Protein AF-0000000085182209 (afdb_homodimer)

Radius of gyration: 16.06 Å; Cα contacts (8 Å, |Δi|>4): 220; chains: 2; bounding box: 24×48×31 Å

Solvent-accessible surface area (backbone atoms only — not comparable to full-atom values): 6993 Å² total; per-residue (Å²): 133,46,63,60,22,55,50,28,45,50,52,40,49,50,48,47,49,56,54,49,51,55,50,50,54,48,50,43,60,73,46,40,76,78,28,33,63,32,79,32,49,32,39,36,41,38,39,36,61,94,48,101,48,77,48,76,47,74,42,61,28,38,31,36,70,117,131,47,62,61,22,54,50,27,46,50,52,41,49,50,48,48,48,56,54,49,50,52,51,49,55,49,50,44,61,72,45,39,78,78,28,32,62,32,79,34,49,32,39,36,42,38,37,36,62,95,46,100,49,77,49,77,48,75,44,62,29,38,30,37,70,117

Structure (mmCIF, N/CA/C/O backbone):
data_AF-0000000085182209-model_v1
#
loop_
_entity.id
_entity.type
_entity.pdbx_description
1 polymer 'DUF6494 family protein'
#
loop_
_atom_site.group_PDB
_atom_site.id
_atom_site.type_symbol
_atom_site.label_atom_id
_atom_site.label_alt_id
_atom_site.label_comp_id
_atom_site.label_asym_id
_atom_site.label_entity_id
_atom_site.label_seq_id
_atom_site.pdbx_PDB_ins_code
_atom_site.Cartn_x
_atom_site.Cartn_y
_atom_site.Cartn_z
_atom_site.occupancy
_atom_site.B_iso_or_equiv
_atom_site.auth_seq_id
_atom_site.auth_comp_id
_atom_site.auth_asym_id
_atom_site.auth_atom_id
_atom_site.pdbx_PDB_model_num
ATOM 1 N N . MET A 1 1 ? -9.195 -21.594 -8.125 1 53.41 1 MET A N 1
ATOM 2 C CA . MET A 1 1 ? -9 -20.5 -7.184 1 53.41 1 MET A CA 1
ATOM 3 C C . MET A 1 1 ? -7.941 -20.859 -6.145 1 53.41 1 MET A C 1
ATOM 5 O O . MET A 1 1 ? -7.996 -21.938 -5.543 1 53.41 1 MET A O 1
ATOM 9 N N . ASP A 1 2 ? -6.57 -20.547 -6.383 1 80.69 2 ASP A N 1
ATOM 10 C CA . ASP A 1 2 ? -5.48 -21.062 -5.551 1 80.69 2 ASP A CA 1
ATOM 11 C C . ASP A 1 2 ? -5.512 -20.422 -4.16 1 80.69 2 ASP A C 1
ATOM 13 O O . ASP A 1 2 ? -5.25 -19.234 -4.012 1 80.69 2 ASP A O 1
ATOM 17 N N . ASP A 1 3 ? -6.117 -21.141 -3.18 1 87.81 3 ASP A N 1
ATOM 18 C CA . ASP A 1 3 ? -6.434 -20.734 -1.812 1 87.81 3 ASP A CA 1
ATOM 19 C C . ASP A 1 3 ? -5.227 -20.094 -1.137 1 87.81 3 ASP A C 1
ATOM 21 O O . ASP A 1 3 ? -5.359 -19.062 -0.46 1 87.81 3 ASP A O 1
ATOM 25 N N . ASP A 1 4 ? -4.113 -20.672 -1.387 1 90.75 4 ASP A N 1
ATOM 26 C CA . ASP A 1 4 ? -2.926 -20.156 -0.708 1 90.75 4 ASP A CA 1
ATOM 27 C C . ASP A 1 4 ? -2.518 -18.797 -1.271 1 90.75 4 ASP A C 1
ATOM 29 O O . ASP A 1 4 ? -2.1 -17.906 -0.524 1 90.75 4 ASP A O 1
ATOM 33 N N . PHE A 1 5 ? -2.65 -18.625 -2.576 1 95.12 5 PHE A N 1
ATOM 34 C CA . PHE A 1 5 ? -2.348 -17.375 -3.238 1 95.12 5 PHE A CA 1
ATOM 35 C C . PHE A 1 5 ? -3.27 -16.266 -2.74 1 95.12 5 PHE A C 1
ATOM 37 O O . PHE A 1 5 ? -2.803 -15.219 -2.271 1 95.12 5 PHE A O 1
ATOM 44 N N . ASN A 1 6 ? -4.535 -16.547 -2.738 1 95 6 ASN A N 1
ATOM 45 C CA . ASN A 1 6 ? -5.52 -15.562 -2.301 1 95 6 ASN A CA 1
ATOM 46 C C . ASN A 1 6 ? -5.312 -15.172 -0.839 1 95 6 ASN A C 1
ATOM 48 O O . ASN A 1 6 ? -5.352 -13.992 -0.496 1 95 6 ASN A O 1
ATOM 52 N N . MET A 1 7 ? -5.027 -16.156 -0.003 1 95.69 7 MET A N 1
ATOM 53 C CA . MET A 1 7 ? -4.859 -15.906 1.426 1 95.69 7 MET A CA 1
ATOM 54 C C . MET A 1 7 ? -3.611 -15.062 1.688 1 95.69 7 MET A C 1
ATOM 56 O O . MET A 1 7 ? -3.658 -14.102 2.455 1 95.69 7 MET A O 1
ATOM 60 N N . SER A 1 8 ? -2.557 -15.438 1.139 1 96.19 8 SER A N 1
ATOM 61 C CA . SER A 1 8 ? -1.304 -14.719 1.368 1 96.19 8 SER A CA 1
ATOM 62 C C . SER A 1 8 ? -1.373 -13.297 0.824 1 96.19 8 SER A C 1
ATOM 64 O O . SER A 1 8 ? -0.86 -12.367 1.446 1 96.19 8 SER A O 1
ATOM 66 N N . MET A 1 9 ? -1.965 -13.125 -0.329 1 96.62 9 MET A N 1
ATOM 67 C CA . MET A 1 9 ? -2.123 -11.789 -0.91 1 96.62 9 MET A CA 1
ATOM 68 C C . MET A 1 9 ? -2.971 -10.898 -0.01 1 96.62 9 MET A C 1
ATOM 70 O O . MET A 1 9 ? -2.6 -9.758 0.271 1 96.62 9 MET A O 1
ATOM 74 N N . ARG A 1 10 ? -4.125 -11.5 0.491 1 97.44 10 ARG A N 1
ATOM 75 C CA . ARG A 1 10 ? -4.992 -10.75 1.397 1 97.44 10 ARG A CA 1
ATOM 76 C C . ARG A 1 10 ? -4.25 -10.367 2.674 1 97.44 10 ARG A C 1
ATOM 78 O O . ARG A 1 10 ? -4.383 -9.242 3.162 1 97.44 10 ARG A O 1
ATOM 85 N N . LYS A 1 11 ? -3.561 -11.258 3.201 1 97.75 11 LYS A N 1
ATOM 86 C CA . LYS A 1 11 ? -2.801 -10.984 4.418 1 97.75 11 LYS A CA 1
ATOM 87 C C . LYS A 1 11 ? -1.791 -9.859 4.199 1 97.75 11 LYS A C 1
ATOM 89 O O . LYS A 1 11 ? -1.662 -8.969 5.035 1 97.75 11 LYS A O 1
ATOM 94 N N . PHE A 1 12 ? -1.052 -9.938 3.109 1 98.5 12 PHE A N 1
ATOM 95 C CA . PHE A 1 12 ? -0.057 -8.922 2.779 1 98.5 12 PHE A CA 1
ATOM 96 C C . PHE A 1 12 ? -0.711 -7.555 2.617 1 98.5 12 PHE A C 1
ATOM 98 O O . PHE A 1 12 ? -0.273 -6.574 3.223 1 98.5 12 PHE A O 1
ATOM 105 N N . LEU A 1 13 ? -1.791 -7.5 1.873 1 98.44 13 LEU A N 1
ATOM 106 C CA . LEU A 1 13 ? -2.447 -6.227 1.615 1 98.44 13 LEU A CA 1
ATOM 107 C C . LEU A 1 13 ? -3.105 -5.688 2.881 1 98.44 13 LEU A C 1
ATOM 109 O O . LEU A 1 13 ? -3.164 -4.473 3.088 1 98.44 13 LEU A O 1
ATOM 113 N N . LYS A 1 14 ? -3.619 -6.516 3.736 1 98.44 14 LYS A N 1
ATOM 114 C CA . LYS A 1 14 ? -4.109 -6.09 5.043 1 98.44 14 LYS A CA 1
ATOM 115 C C . LYS A 1 14 ? -3.002 -5.426 5.855 1 98.44 14 LYS A C 1
ATOM 117 O O . LYS A 1 14 ? -3.227 -4.391 6.492 1 98.44 14 LYS A O 1
ATOM 122 N N . GLN A 1 15 ? -1.865 -6.082 5.863 1 98.62 15 GLN A N 1
ATOM 123 C CA . GLN A 1 15 ? -0.708 -5.52 6.551 1 98.62 15 GLN A CA 1
ATOM 124 C C . GLN A 1 15 ? -0.342 -4.152 5.98 1 98.62 15 GLN A C 1
ATOM 126 O O . GLN A 1 15 ? -0.078 -3.209 6.73 1 98.62 15 GLN A O 1
ATOM 131 N N . VAL A 1 16 ? -0.325 -4.043 4.711 1 98.5 16 VAL A N 1
ATOM 132 C CA . VAL A 1 16 ? -0.022 -2.775 4.055 1 98.5 16 VAL A CA 1
ATOM 133 C C . VAL A 1 16 ? -1.002 -1.703 4.527 1 98.5 16 VAL A C 1
ATOM 135 O O . VAL A 1 16 ? -0.595 -0.597 4.891 1 98.5 16 VAL A O 1
ATOM 138 N N . GLY A 1 17 ? -2.252 -2.027 4.496 1 98.25 17 GLY A N 1
ATOM 139 C CA . GLY A 1 17 ? -3.27 -1.07 4.898 1 98.25 17 GLY A CA 1
ATOM 140 C C . GLY A 1 17 ? -3.105 -0.588 6.328 1 98.25 17 GLY A C 1
ATOM 141 O O . GLY A 1 17 ? -3.074 0.617 6.582 1 98.25 17 GLY A O 1
ATOM 142 N N . VAL A 1 18 ? -2.949 -1.498 7.234 1 98.06 18 VAL A N 1
ATOM 143 C CA . VAL A 1 18 ? -2.941 -1.192 8.656 1 98.06 18 VAL A CA 1
ATOM 144 C C . VAL A 1 18 ? -1.679 -0.411 9.016 1 98.06 18 VAL A C 1
ATOM 146 O O . VAL A 1 18 ? -1.75 0.634 9.664 1 98.06 18 VAL A O 1
ATOM 149 N N . THR A 1 19 ? -0.5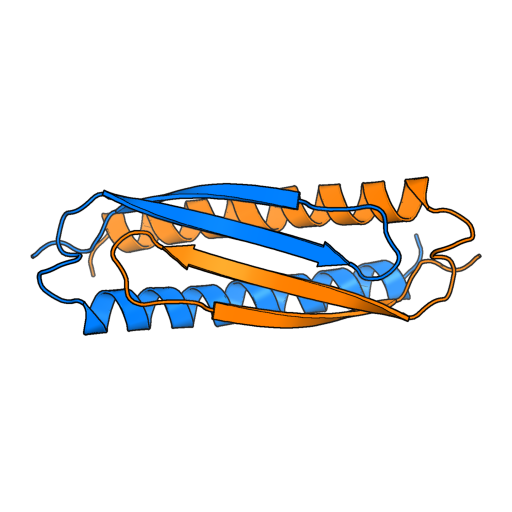24 -0.865 8.594 1 98.25 19 THR A N 1
ATOM 150 C CA . THR A 1 19 ? 0.732 -0.226 8.977 1 98.25 19 THR A CA 1
ATOM 151 C C . THR A 1 19 ? 0.876 1.13 8.289 1 98.25 19 THR A C 1
ATOM 153 O O . THR A 1 19 ? 1.427 2.068 8.867 1 98.25 19 THR A O 1
ATOM 156 N N . SER A 1 20 ? 0.338 1.207 7.066 1 98.19 20 SER A N 1
ATOM 157 C CA . SER A 1 20 ? 0.396 2.473 6.344 1 98.19 20 SER A CA 1
ATOM 158 C C . SER A 1 20 ? -0.478 3.531 7.008 1 98.19 20 SER A C 1
ATOM 160 O O . SER A 1 20 ? -0.094 4.699 7.09 1 98.19 20 SER A O 1
ATOM 162 N N . GLN A 1 21 ? -1.618 3.135 7.426 1 97.94 21 GLN A N 1
ATOM 163 C CA . GLN A 1 21 ? -2.486 4.062 8.141 1 97.94 21 GLN A CA 1
ATOM 164 C C . GLN A 1 21 ? -1.793 4.617 9.383 1 97.94 21 GLN A C 1
ATOM 166 O O . GLN A 1 21 ? -1.759 5.832 9.594 1 97.94 21 GLN A O 1
ATOM 171 N N . GLN A 1 22 ? -1.164 3.791 10.227 1 97.81 22 GLN A N 1
ATOM 172 C CA . GLN A 1 22 ? -0.477 4.191 11.453 1 97.81 22 GLN A CA 1
ATOM 173 C C . GLN A 1 22 ? 0.699 5.113 11.148 1 97.81 22 GLN A C 1
ATOM 175 O O . GLN A 1 22 ? 0.918 6.105 11.844 1 97.81 22 GLN A O 1
ATOM 180 N N . ALA A 1 23 ? 1.366 4.684 10.07 1 97.25 23 ALA A N 1
ATOM 181 C CA . ALA A 1 23 ? 2.541 5.465 9.688 1 97.25 23 ALA A CA 1
ATOM 182 C C . ALA A 1 23 ? 2.143 6.867 9.234 1 97.25 23 ALA A C 1
ATOM 184 O O . ALA A 1 23 ? 2.799 7.852 9.578 1 97.25 23 ALA A O 1
ATOM 185 N N . ILE A 1 24 ? 1.043 6.945 8.5 1 96.69 24 ILE A N 1
ATOM 186 C CA . ILE A 1 24 ? 0.578 8.234 8.008 1 96.69 24 ILE A CA 1
ATOM 187 C C . ILE A 1 24 ? 0.094 9.094 9.18 1 96.69 24 ILE A C 1
ATOM 189 O O . ILE A 1 24 ? 0.449 10.266 9.281 1 96.69 24 ILE A O 1
ATOM 193 N N . GLU A 1 25 ? -0.683 8.547 10.055 1 95.94 25 GLU A N 1
ATOM 194 C CA . GLU A 1 25 ? -1.178 9.281 11.219 1 95.94 25 GLU A CA 1
ATOM 195 C C . GLU A 1 25 ? -0.026 9.805 12.07 1 95.94 25 GLU A C 1
ATOM 197 O O . GLU A 1 25 ? -0.047 10.961 12.508 1 95.94 25 GLU A O 1
ATOM 202 N N . LYS A 1 26 ? 0.945 9.008 12.266 1 96.19 26 LYS A N 1
ATOM 203 C CA . LYS A 1 26 ? 2.102 9.414 13.062 1 96.19 26 LYS A CA 1
ATOM 204 C C . LYS A 1 26 ? 2.873 10.539 12.375 1 96.19 26 LYS A C 1
ATOM 206 O O . LYS A 1 26 ? 3.25 11.523 13.016 1 96.19 26 LYS A O 1
ATOM 211 N N . ALA A 1 27 ? 3.082 10.383 11.102 1 95.56 27 ALA A N 1
ATOM 212 C CA . ALA A 1 27 ? 3.838 11.375 10.352 1 95.56 27 ALA A CA 1
ATOM 213 C C . ALA A 1 27 ? 3.139 12.734 10.375 1 95.56 27 ALA A C 1
ATOM 215 O O . ALA A 1 27 ? 3.787 13.773 10.547 1 95.56 27 ALA A O 1
ATOM 216 N N . VAL A 1 28 ? 1.83 12.641 10.227 1 94.56 28 VAL A N 1
ATOM 217 C CA . VAL A 1 28 ? 1.047 13.875 10.219 1 94.56 28 VAL A CA 1
ATOM 218 C C . VAL A 1 28 ? 1.054 14.508 11.609 1 94.56 28 VAL A C 1
ATOM 220 O O . VAL A 1 28 ? 1.188 15.727 11.742 1 94.56 28 VAL A O 1
ATOM 223 N N . ARG A 1 29 ? 0.911 13.711 12.57 1 93.12 29 ARG A N 1
ATOM 224 C CA . ARG A 1 29 ? 0.961 14.195 13.945 1 93.12 29 ARG A CA 1
ATOM 225 C C . ARG A 1 29 ? 2.311 14.836 14.25 1 93.12 29 ARG A C 1
ATOM 227 O O . ARG A 1 29 ? 2.371 15.922 14.828 1 93.12 29 ARG A O 1
ATOM 234 N N . GLU A 1 30 ? 3.371 14.234 13.828 1 94.31 30 GLU A N 1
ATOM 235 C CA . GLU A 1 30 ? 4.723 14.711 14.109 1 94.31 30 GLU A CA 1
ATOM 236 C C . GLU A 1 30 ? 5.035 15.984 13.328 1 94.31 30 GLU A C 1
ATOM 238 O O . GLU A 1 30 ? 5.785 16.844 13.805 1 94.31 30 GLU A O 1
ATOM 243 N N . ALA A 1 31 ? 4.441 16.016 12.172 1 93.12 31 ALA A N 1
ATOM 244 C CA . ALA A 1 31 ? 4.668 17.188 11.32 1 93.12 31 ALA A CA 1
ATOM 245 C C . ALA A 1 31 ? 3.941 18.406 11.875 1 93.12 31 ALA A C 1
ATOM 247 O O . ALA A 1 31 ? 4.355 19.547 11.633 1 93.12 31 ALA A O 1
ATOM 248 N N . GLY A 1 32 ? 2.744 18.141 12.586 1 89.81 32 GLY A N 1
ATOM 249 C CA . GLY A 1 32 ? 1.991 19.25 13.164 1 89.81 32 GLY A CA 1
ATOM 250 C C . GLY A 1 32 ? 1.577 20.28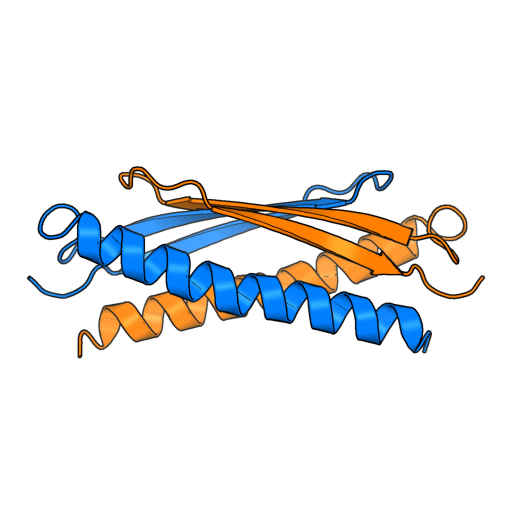1 12.141 1 89.81 32 GLY A C 1
ATOM 251 O O . GLY A 1 32 ? 0.94 19.953 11.141 1 89.81 32 GLY A O 1
ATOM 252 N N . GLY A 1 33 ? 2.139 21.531 12.391 1 85.06 33 GLY A N 1
ATOM 253 C CA . GLY A 1 33 ? 1.77 22.688 11.586 1 85.06 33 GLY A CA 1
ATOM 254 C C . GLY A 1 33 ? 2.176 22.547 10.133 1 85.06 33 GLY A C 1
ATOM 255 O O . GLY A 1 33 ? 1.552 23.141 9.25 1 85.06 33 GLY A O 1
ATOM 256 N N . LYS A 1 34 ? 3.16 21.734 9.805 1 87.75 34 LYS A N 1
ATOM 257 C CA . LYS A 1 34 ? 3.631 21.547 8.438 1 87.75 34 LYS A CA 1
ATOM 258 C C . LYS A 1 34 ? 2.605 20.781 7.598 1 87.75 34 LYS A C 1
ATOM 260 O O . LYS A 1 34 ? 2.543 20.953 6.379 1 87.75 34 LYS A O 1
ATOM 265 N N . ALA A 1 35 ? 1.767 20.062 8.234 1 91.69 35 ALA A N 1
ATOM 266 C CA . ALA A 1 35 ? 0.786 19.234 7.527 1 91.69 35 ALA A CA 1
ATOM 267 C C . ALA A 1 35 ? -0.616 19.828 7.656 1 91.69 35 ALA A C 1
ATOM 269 O O . ALA A 1 35 ? -1.514 19.484 6.883 1 91.69 35 ALA A O 1
ATOM 270 N N . ALA A 1 36 ? -0.734 20.656 8.555 1 89.5 36 ALA A N 1
ATOM 271 C CA . ALA A 1 36 ? -2.066 21.156 8.891 1 89.5 36 ALA A CA 1
ATOM 272 C C . ALA A 1 36 ? -2.682 21.906 7.715 1 89.5 36 ALA A C 1
ATOM 274 O O . ALA A 1 36 ? -2.096 22.859 7.203 1 89.5 36 ALA A O 1
ATOM 275 N N . GLY A 1 37 ? -3.822 21.344 7.305 1 89.12 37 GLY A N 1
ATOM 276 C CA . GLY A 1 37 ? -4.602 22.031 6.281 1 89.12 37 GLY A CA 1
ATOM 277 C C . GLY A 1 37 ? -3.986 21.938 4.898 1 89.12 37 GLY A C 1
ATOM 278 O O . GLY A 1 37 ? -4.488 22.547 3.949 1 89.12 37 GLY A O 1
ATOM 279 N N . LYS A 1 38 ? -3.018 21.219 4.715 1 92.81 38 LYS A N 1
ATOM 280 C CA . LYS A 1 38 ? -2.334 21.125 3.428 1 92.81 38 LYS A CA 1
ATOM 281 C C . LYS A 1 38 ? -2.74 19.875 2.674 1 92.81 38 LYS A C 1
ATOM 283 O O . LYS A 1 38 ? -3.215 18.906 3.277 1 92.81 38 LYS A O 1
ATOM 288 N N . THR A 1 39 ? -2.658 19.969 1.395 1 94.81 39 THR A N 1
ATOM 289 C CA . THR A 1 39 ? -2.793 18.797 0.552 1 94.81 39 THR A CA 1
ATOM 290 C C . THR A 1 39 ? -1.451 18.078 0.395 1 94.81 39 THR A C 1
ATOM 292 O O . THR A 1 39 ? -0.497 18.656 -0.134 1 94.81 39 THR A O 1
ATOM 295 N N . LEU A 1 40 ? -1.405 16.906 0.856 1 96.06 40 LEU A N 1
ATOM 296 C CA . LEU A 1 40 ? -0.179 16.125 0.857 1 96.06 40 LEU A CA 1
ATOM 297 C C . LEU A 1 40 ? -0.175 15.117 -0.295 1 96.06 40 LEU A C 1
ATOM 299 O O . LEU A 1 40 ? -1.139 14.375 -0.477 1 96.06 40 LEU A O 1
ATOM 303 N N . SER A 1 41 ? 0.888 15.133 -1.088 1 97.31 41 SER A N 1
ATOM 304 C CA . SER A 1 41 ? 1.052 14.156 -2.16 1 97.31 41 SER A CA 1
ATOM 305 C C . SER A 1 41 ? 1.661 12.859 -1.64 1 97.31 41 SER A C 1
ATOM 307 O O . SER A 1 41 ? 2.793 12.852 -1.152 1 97.31 41 SER A O 1
ATOM 309 N N . ALA A 1 42 ? 0.927 11.828 -1.752 1 98.12 42 ALA A N 1
ATOM 310 C CA . ALA A 1 42 ? 1.375 10.516 -1.295 1 98.12 42 ALA A CA 1
ATOM 311 C C . ALA A 1 42 ? 1.687 9.594 -2.475 1 98.12 42 ALA A C 1
ATOM 313 O O . ALA A 1 42 ? 1.036 9.68 -3.52 1 98.12 42 ALA A O 1
ATOM 314 N N . LYS A 1 43 ? 2.689 8.805 -2.311 1 98.44 43 LYS A N 1
ATOM 315 C CA . LYS A 1 43 ? 3.102 7.848 -3.332 1 98.44 43 LYS A CA 1
ATOM 316 C C . LYS A 1 43 ? 3.414 6.484 -2.717 1 98.44 43 LYS A C 1
ATOM 318 O O . LYS A 1 43 ? 4.062 6.402 -1.673 1 98.44 43 LYS A O 1
ATOM 323 N N . VAL A 1 44 ? 2.932 5.41 -3.357 1 98.62 44 VAL A N 1
ATOM 324 C CA . VAL A 1 44 ? 3.211 4.023 -2.998 1 98.62 44 VAL A CA 1
ATOM 325 C C . VAL A 1 44 ? 3.842 3.301 -4.184 1 98.62 44 VAL A C 1
ATOM 327 O O . VAL A 1 44 ? 3.373 3.426 -5.316 1 98.62 44 VAL A O 1
ATOM 330 N N . VAL A 1 45 ? 4.879 2.592 -3.922 1 98.75 45 VAL A N 1
ATOM 331 C CA . VAL A 1 45 ? 5.516 1.743 -4.922 1 98.75 45 VAL A CA 1
ATOM 332 C C . VAL A 1 45 ? 5.516 0.292 -4.445 1 98.75 45 VAL A C 1
ATOM 334 O O . VAL A 1 45 ? 6.102 -0.03 -3.41 1 98.75 45 VAL A O 1
ATOM 337 N N . LEU A 1 46 ? 4.836 -0.596 -5.16 1 98.75 46 LEU A N 1
ATOM 338 C CA . LEU A 1 46 ? 4.785 -2.027 -4.883 1 98.75 46 LEU A CA 1
ATOM 339 C C . LEU A 1 46 ? 5.633 -2.805 -5.883 1 98.75 46 LEU A C 1
ATOM 341 O O . LEU A 1 46 ? 5.488 -2.629 -7.094 1 98.75 46 LEU A O 1
ATOM 345 N N . THR A 1 47 ? 6.527 -3.582 -5.391 1 98.38 47 THR A N 1
ATOM 346 C CA . THR A 1 47 ? 7.328 -4.484 -6.207 1 98.38 47 THR A CA 1
ATOM 347 C C . THR A 1 47 ? 7.262 -5.91 -5.664 1 98.38 47 THR A C 1
ATOM 349 O O . THR A 1 47 ? 6.98 -6.117 -4.48 1 98.38 47 THR A O 1
ATOM 352 N N . ILE A 1 48 ? 7.395 -6.852 -6.523 1 97 48 ILE A N 1
ATOM 353 C CA . ILE A 1 48 ? 7.543 -8.258 -6.164 1 97 48 ILE A CA 1
ATOM 354 C C . ILE A 1 48 ? 8.797 -8.828 -6.828 1 97 48 ILE A C 1
ATOM 356 O O . ILE A 1 48 ? 8.953 -8.75 -8.047 1 97 48 ILE A O 1
ATOM 360 N N . ASP A 1 49 ? 9.641 -9.32 -5.984 1 93.62 49 ASP A N 1
ATOM 361 C CA . ASP A 1 49 ? 10.891 -9.891 -6.48 1 93.62 49 ASP A CA 1
ATOM 362 C C . ASP A 1 49 ? 10.625 -10.984 -7.512 1 93.62 49 ASP A C 1
ATOM 364 O O . ASP A 1 49 ? 9.773 -11.852 -7.301 1 93.62 49 ASP A O 1
ATOM 368 N N . GLY A 1 50 ? 11.305 -10.914 -8.594 1 88.81 50 GLY A N 1
ATOM 369 C CA . GLY A 1 50 ? 11.219 -11.969 -9.586 1 88.81 50 GLY A CA 1
ATOM 370 C C . GLY A 1 50 ? 10.117 -11.742 -10.609 1 88.81 50 GLY A C 1
ATOM 371 O O . GLY A 1 50 ? 10.047 -12.445 -11.617 1 88.81 50 GLY A O 1
ATOM 372 N N . LEU A 1 51 ? 9.305 -10.812 -10.195 1 91.81 51 LEU A N 1
ATOM 373 C CA . LEU A 1 51 ? 8.266 -10.461 -11.156 1 91.81 51 LEU A CA 1
ATOM 374 C C . LEU A 1 51 ? 8.57 -9.133 -11.828 1 91.81 51 LEU A C 1
ATOM 376 O O . LEU A 1 51 ? 9.172 -8.242 -11.219 1 91.81 51 LEU A O 1
ATOM 380 N N . ASP A 1 52 ? 8.469 -9.078 -13.133 1 86.69 52 ASP A N 1
ATOM 381 C CA . ASP A 1 52 ? 8.617 -7.812 -13.852 1 86.69 52 ASP A CA 1
ATOM 382 C C . ASP A 1 52 ? 7.441 -6.883 -13.57 1 86.69 52 ASP A C 1
ATOM 384 O O . ASP A 1 52 ? 6.648 -6.59 -14.469 1 86.69 52 ASP A O 1
ATOM 388 N N . MET A 1 53 ? 7.398 -6.477 -12.211 1 92.94 53 MET A N 1
ATOM 389 C CA . MET A 1 53 ? 6.246 -5.656 -11.844 1 92.94 53 MET A CA 1
ATOM 390 C C . MET A 1 53 ? 6.668 -4.492 -10.953 1 92.94 53 MET A C 1
ATOM 392 O O . MET A 1 53 ? 7.43 -4.68 -10 1 92.94 53 MET A O 1
ATOM 396 N N . GLU A 1 54 ? 6.348 -3.379 -11.328 1 97.31 54 GLU A N 1
ATOM 397 C CA . GLU A 1 54 ? 6.336 -2.174 -10.508 1 97.31 54 GLU A CA 1
ATOM 398 C C . GLU A 1 54 ? 4.992 -1.454 -10.602 1 97.31 54 GLU A C 1
ATOM 400 O O . GLU A 1 54 ? 4.598 -1.006 -11.68 1 97.31 54 GLU A O 1
ATOM 405 N N . HIS A 1 55 ? 4.316 -1.431 -9.477 1 98.44 55 HIS A N 1
ATOM 406 C CA . HIS A 1 55 ? 3.012 -0.78 -9.43 1 98.44 55 HIS A CA 1
ATOM 407 C C . HIS A 1 55 ? 3.059 0.486 -8.578 1 98.44 55 HIS A C 1
ATOM 409 O O . HIS A 1 55 ? 3.473 0.446 -7.418 1 98.44 55 HIS A O 1
ATOM 415 N N . VAL A 1 56 ? 2.703 1.607 -9.203 1 98.69 56 VAL A N 1
ATOM 416 C CA . VAL A 1 56 ? 2.766 2.9 -8.531 1 98.69 56 VAL A CA 1
ATOM 417 C C . VAL A 1 56 ? 1.355 3.449 -8.336 1 98.69 56 VAL A C 1
ATOM 419 O O . VAL A 1 56 ? 0.556 3.475 -9.273 1 98.69 56 VAL A O 1
ATOM 422 N N . VAL A 1 57 ? 1.033 3.82 -7.105 1 98.38 57 VAL A N 1
ATOM 423 C CA . VAL A 1 57 ? -0.209 4.512 -6.777 1 98.38 57 VAL A CA 1
ATOM 424 C C . VAL A 1 57 ? 0.104 5.895 -6.207 1 98.38 57 VAL A C 1
ATOM 426 O O . VAL A 1 57 ? 0.871 6.02 -5.25 1 98.38 57 VAL A O 1
ATOM 429 N N . THR A 1 58 ? -0.445 6.898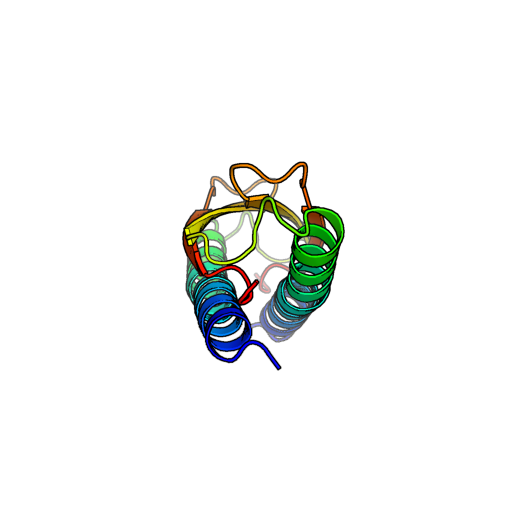 -6.84 1 98.19 58 THR A N 1
ATOM 430 C CA . THR A 1 58 ? -0.319 8.258 -6.316 1 98.19 58 THR A CA 1
ATOM 431 C C . THR A 1 58 ? -1.675 8.789 -5.863 1 98.19 58 THR A C 1
ATOM 433 O O . THR A 1 58 ? -2.713 8.391 -6.395 1 98.19 58 THR A O 1
ATOM 436 N N . GLY A 1 59 ? -1.63 9.539 -4.797 1 97.62 59 GLY A N 1
ATOM 437 C CA . GLY A 1 59 ? -2.852 10.141 -4.293 1 97.62 59 GLY A CA 1
ATOM 438 C C . GLY A 1 59 ? -2.596 11.367 -3.43 1 97.62 59 GLY A C 1
ATOM 439 O O . GLY A 1 59 ? -1.448 11.773 -3.246 1 97.62 59 GLY A O 1
ATOM 440 N N . LYS A 1 60 ? -3.738 11.953 -3.109 1 96.88 60 LYS A N 1
ATOM 441 C CA . LYS A 1 60 ? -3.697 13.148 -2.268 1 96.88 60 LYS A CA 1
ATOM 442 C C . LYS A 1 60 ? -4.383 12.898 -0.926 1 96.88 60 LYS A C 1
ATOM 444 O O . LYS A 1 60 ? -5.43 12.25 -0.868 1 96.88 60 LYS A O 1
ATOM 449 N N . ILE A 1 61 ? -3.693 13.367 0.12 1 96.5 61 ILE A N 1
ATOM 450 C CA . ILE A 1 61 ? -4.246 13.328 1.47 1 96.5 61 ILE A CA 1
ATOM 451 C C . ILE A 1 61 ? -4.336 14.742 2.029 1 96.5 61 ILE A C 1
ATOM 453 O O . ILE A 1 61 ? -3.383 15.516 1.936 1 96.5 61 ILE A O 1
ATOM 457 N N . THR A 1 62 ? -5.473 15.094 2.549 1 94.5 62 THR A N 1
ATOM 458 C CA . THR A 1 62 ? -5.637 16.391 3.184 1 94.5 62 THR A CA 1
ATOM 459 C C . THR A 1 62 ? -5.188 16.344 4.641 1 94.5 62 THR A C 1
ATOM 461 O O . THR A 1 62 ? -5.652 15.508 5.414 1 94.5 62 THR A O 1
ATOM 464 N N . GLY A 1 63 ? -4.25 17.234 4.969 1 93.69 63 GLY A N 1
ATOM 465 C CA . GLY A 1 63 ? -3.82 17.297 6.355 1 93.69 63 GLY A CA 1
ATOM 466 C C . GLY A 1 63 ? -4.918 17.766 7.297 1 93.69 63 GLY A C 1
ATOM 467 O O . GLY A 1 63 ? -5.914 18.344 6.859 1 93.69 63 GLY A O 1
ATOM 468 N N . PRO A 1 64 ? -4.766 17.422 8.586 1 90.69 64 PRO A N 1
ATOM 469 C CA . PRO A 1 64 ? -5.773 17.828 9.57 1 90.69 64 PRO A CA 1
ATOM 470 C C . PRO A 1 64 ? -5.898 19.344 9.695 1 90.69 64 PRO A C 1
ATOM 472 O O . PRO A 1 64 ? -4.973 20.062 9.336 1 90.69 64 PRO A O 1
ATOM 475 N N . ASP A 1 65 ? -7.094 19.75 10.109 1 81.62 65 ASP A N 1
ATOM 476 C CA . ASP A 1 65 ? -7.281 21.172 10.375 1 81.62 65 ASP A CA 1
ATOM 477 C C . ASP A 1 65 ? -6.324 21.656 1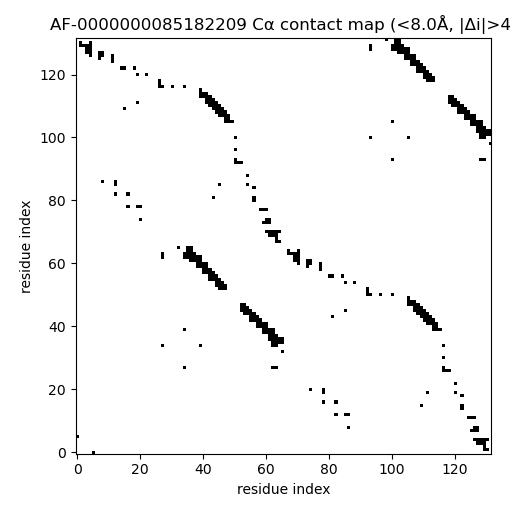1.461 1 81.62 65 ASP A C 1
ATOM 479 O O . ASP A 1 65 ? -5.945 20.891 12.352 1 81.62 65 ASP A O 1
ATOM 483 N N . ALA A 1 66 ? -5.77 22.844 11.242 1 70.75 66 ALA A N 1
ATOM 484 C CA . ALA A 1 66 ? -4.934 23.484 12.258 1 70.75 66 ALA A CA 1
ATOM 485 C C . ALA A 1 66 ? -5.711 23.688 13.555 1 70.75 66 ALA A C 1
ATOM 487 O O . ALA A 1 66 ? -6.934 23.828 13.539 1 70.75 66 ALA A O 1
ATOM 488 N N . MET B 1 1 ? -11.656 15.586 15.617 1 52.62 1 MET B N 1
ATOM 489 C CA . MET B 1 1 ? -11.594 14.477 14.664 1 52.62 1 MET B CA 1
ATOM 490 C C . MET B 1 1 ? -11.57 14.992 13.234 1 52.62 1 MET B C 1
ATOM 492 O O . MET B 1 1 ? -12.383 15.836 12.852 1 52.62 1 MET B O 1
ATOM 496 N N . ASP B 1 2 ? -10.328 15.297 12.578 1 79.94 2 ASP B N 1
ATOM 497 C CA . ASP B 1 2 ? -10.227 16.047 11.336 1 79.94 2 ASP B CA 1
ATOM 498 C C . ASP B 1 2 ? -10.789 15.242 10.164 1 79.94 2 ASP B C 1
ATOM 500 O O . ASP B 1 2 ? -10.117 14.344 9.648 1 79.94 2 ASP B O 1
ATOM 504 N N . ASP B 1 3 ? -12.141 15.383 9.93 1 87.5 3 ASP B N 1
ATOM 505 C CA . ASP B 1 3 ? -12.984 14.633 9.008 1 87.5 3 ASP B CA 1
ATOM 506 C C . ASP B 1 3 ? -12.336 14.539 7.625 1 87.5 3 ASP B C 1
ATOM 508 O O . ASP B 1 3 ? -12.352 13.477 7 1 87.5 3 ASP B O 1
ATOM 512 N N . ASP B 1 4 ? -11.781 15.617 7.234 1 90.38 4 ASP B N 1
ATOM 513 C CA . ASP B 1 4 ? -11.211 15.625 5.891 1 90.38 4 ASP B CA 1
ATOM 514 C C . ASP B 1 4 ? -9.953 14.766 5.82 1 90.38 4 ASP B C 1
ATOM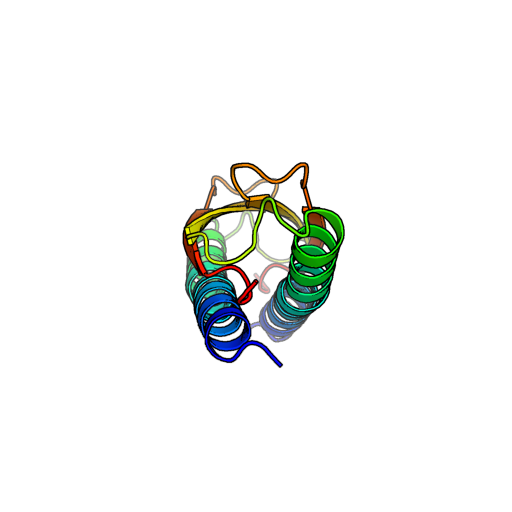 516 O O . ASP B 1 4 ? -9.719 14.07 4.828 1 90.38 4 ASP B O 1
ATOM 520 N N . PHE B 1 5 ? -9.156 14.797 6.871 1 94.94 5 PHE B N 1
ATOM 521 C CA . PHE B 1 5 ? -7.945 13.992 6.957 1 94.94 5 PHE B CA 1
ATOM 522 C C . PHE B 1 5 ? -8.281 12.508 6.934 1 94.94 5 PHE B C 1
ATOM 524 O O . PHE B 1 5 ? -7.777 11.758 6.094 1 94.94 5 PHE B O 1
ATOM 531 N N . ASN B 1 6 ? -9.203 12.141 7.77 1 94.94 6 ASN B N 1
ATOM 532 C CA . ASN B 1 6 ? -9.609 10.742 7.852 1 94.94 6 ASN B CA 1
ATOM 533 C C . ASN B 1 6 ? -10.188 10.242 6.531 1 94.94 6 ASN B C 1
ATOM 535 O O . ASN B 1 6 ? -9.852 9.148 6.078 1 94.94 6 ASN B O 1
ATOM 539 N N . MET B 1 7 ? -11 11.055 5.898 1 95.62 7 MET B N 1
ATOM 540 C CA . MET B 1 7 ? -11.656 10.664 4.652 1 95.62 7 MET B CA 1
ATOM 541 C C . MET B 1 7 ? -10.633 10.508 3.533 1 95.62 7 MET B C 1
ATOM 543 O O . MET B 1 7 ? -10.664 9.523 2.793 1 95.62 7 MET B O 1
ATOM 547 N N . SER B 1 8 ? -9.805 11.445 3.363 1 96.06 8 SER B N 1
ATOM 548 C CA . SER B 1 8 ? -8.82 11.398 2.291 1 96.06 8 SER B CA 1
ATOM 549 C C . SER B 1 8 ? -7.84 10.242 2.49 1 96.06 8 SER B C 1
ATOM 551 O O . SER B 1 8 ? -7.449 9.578 1.527 1 96.06 8 SER B O 1
ATOM 553 N N . MET B 1 9 ? -7.414 10.016 3.711 1 96.5 9 MET B N 1
ATOM 554 C CA . MET B 1 9 ? -6.512 8.906 4.012 1 96.5 9 MET B CA 1
ATOM 555 C C . MET B 1 9 ? -7.164 7.566 3.676 1 96.5 9 MET B C 1
ATOM 557 O O . MET B 1 9 ? -6.547 6.719 3.027 1 96.5 9 MET B O 1
ATOM 561 N N . ARG B 1 10 ? -8.484 7.438 4.102 1 97.44 10 ARG B N 1
ATOM 562 C CA . ARG B 1 10 ? -9.219 6.215 3.795 1 97.44 10 ARG B CA 1
ATOM 563 C C . ARG B 1 10 ? -9.344 6.016 2.289 1 97.44 10 ARG B C 1
ATOM 565 O O . ARG B 1 10 ? -9.18 4.898 1.79 1 97.44 10 ARG B O 1
ATOM 572 N N . LYS B 1 11 ? -9.664 7.008 1.628 1 97.75 11 LYS B N 1
ATOM 573 C CA . LYS B 1 11 ? -9.805 6.926 0.177 1 97.75 11 LYS B CA 1
ATOM 574 C C . LYS B 1 11 ? -8.492 6.5 -0.478 1 97.75 11 LYS B C 1
ATOM 576 O O . LYS B 1 11 ? -8.484 5.645 -1.367 1 97.75 11 LYS B O 1
ATOM 581 N N . PHE B 1 12 ? -7.41 7.125 -0.081 1 98.5 12 PHE B N 1
ATOM 582 C CA . PHE B 1 12 ? -6.094 6.805 -0.623 1 98.5 12 PHE B CA 1
ATOM 583 C C . PHE B 1 12 ? -5.734 5.352 -0.35 1 98.5 12 PHE B C 1
ATOM 585 O O . PHE B 1 12 ? -5.359 4.617 -1.268 1 98.5 12 PHE B O 1
ATOM 592 N N . LEU B 1 13 ? -5.922 4.91 0.871 1 98.44 13 LEU B N 1
ATOM 593 C CA . LEU B 1 13 ? -5.547 3.549 1.233 1 98.44 13 LEU B CA 1
ATOM 594 C C . LEU B 1 13 ? -6.473 2.535 0.567 1 98.44 13 LEU B C 1
ATOM 596 O O . LEU B 1 13 ? -6.043 1.434 0.217 1 98.44 13 LEU B O 1
ATOM 600 N N . LYS B 1 14 ? -7.723 2.838 0.383 1 98.44 14 LYS B N 1
ATOM 601 C CA . LYS B 1 14 ? -8.617 1.993 -0.4 1 98.44 14 LYS B CA 1
ATOM 602 C C . LYS B 1 14 ? -8.102 1.814 -1.825 1 98.44 14 LYS B C 1
ATOM 604 O O . LYS B 1 14 ? -8.125 0.706 -2.363 1 98.44 14 LYS B O 1
ATOM 609 N N . GLN B 1 15 ? -7.719 2.928 -2.41 1 98.56 15 GLN B N 1
ATOM 610 C CA . GLN B 1 15 ? -7.145 2.881 -3.752 1 98.56 15 GLN B CA 1
ATOM 611 C C . GLN B 1 15 ? -5.902 2 -3.787 1 98.56 15 GLN B C 1
ATOM 613 O O . GLN B 1 15 ? -5.738 1.186 -4.699 1 98.56 15 GLN B O 1
ATOM 618 N N . VAL B 1 16 ? -5.051 2.154 -2.844 1 98.5 16 VAL B N 1
ATOM 619 C CA . VAL B 1 16 ? -3.844 1.341 -2.76 1 98.5 16 VAL B CA 1
ATOM 620 C C . VAL B 1 16 ? -4.219 -0.139 -2.717 1 98.5 16 VAL B C 1
ATOM 622 O O . VAL B 1 16 ? -3.656 -0.951 -3.455 1 98.5 16 VAL B O 1
ATOM 625 N N . GLY B 1 17 ? -5.141 -0.463 -1.873 1 98.19 17 GLY B N 1
ATOM 626 C CA . GLY B 1 17 ? -5.555 -1.851 -1.732 1 98.19 17 GLY B CA 1
ATOM 627 C C . GLY B 1 17 ? -6.094 -2.445 -3.018 1 98.19 17 GLY B C 1
ATOM 628 O O . GLY B 1 17 ? -5.645 -3.506 -3.455 1 98.19 17 GLY B O 1
ATOM 629 N N . VAL B 1 18 ? -7.004 -1.775 -3.627 1 98 18 VAL B N 1
ATOM 630 C CA . VAL B 1 18 ? -7.727 -2.297 -4.78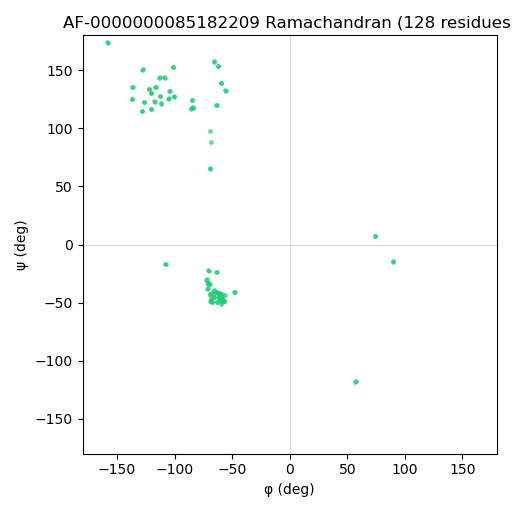1 1 98 18 VAL B CA 1
ATOM 631 C C . VAL B 1 18 ? -6.785 -2.412 -5.977 1 98 18 VAL B C 1
ATOM 633 O O . VAL B 1 18 ? -6.715 -3.459 -6.625 1 98 18 VAL B O 1
ATOM 636 N N . THR B 1 19 ? -6.023 -1.383 -6.285 1 98.25 19 THR B N 1
ATOM 637 C CA . THR B 1 19 ? -5.168 -1.386 -7.465 1 98.25 19 THR B CA 1
ATOM 638 C C . THR B 1 19 ? -3.996 -2.344 -7.281 1 98.25 19 THR B C 1
ATOM 640 O O . THR B 1 19 ? -3.553 -2.982 -8.234 1 98.25 19 THR B O 1
ATOM 643 N N . SER B 1 20 ? -3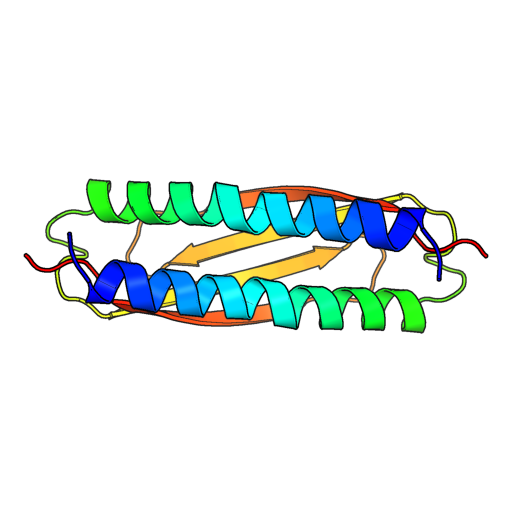.52 -2.441 -6.031 1 98.19 20 SER B N 1
ATOM 644 C CA . SER B 1 20 ? -2.418 -3.355 -5.746 1 98.19 20 SER B CA 1
ATOM 645 C C . SER B 1 20 ? -2.85 -4.809 -5.918 1 98.19 20 SER B C 1
ATOM 647 O O . SER B 1 20 ? -2.09 -5.633 -6.43 1 98.19 20 SER B O 1
ATOM 649 N N . GLN B 1 21 ? -4.008 -5.113 -5.453 1 97.88 21 GLN B N 1
ATOM 650 C CA . GLN B 1 21 ? -4.531 -6.461 -5.645 1 97.88 21 GLN B CA 1
ATOM 651 C C . GLN B 1 21 ? -4.59 -6.824 -7.125 1 97.88 21 GLN B C 1
ATOM 653 O O . GLN B 1 21 ? -4.098 -7.879 -7.531 1 97.88 21 GLN B O 1
ATOM 658 N N . GLN B 1 22 ? -5.137 -5.973 -8.008 1 97.75 22 GLN B N 1
ATOM 659 C CA . GLN B 1 22 ? -5.262 -6.207 -9.438 1 97.75 22 GLN B CA 1
ATOM 660 C C . GLN B 1 22 ? -3.893 -6.359 -10.094 1 97.75 22 GLN B C 1
ATOM 662 O O . GLN B 1 22 ? -3.701 -7.227 -10.953 1 97.75 22 GLN B O 1
ATOM 667 N N . ALA B 1 23 ? -3.035 -5.469 -9.602 1 97.25 23 ALA B N 1
ATOM 668 C CA . ALA B 1 23 ? -1.694 -5.488 -10.18 1 97.25 23 ALA B CA 1
ATOM 669 C C . ALA B 1 23 ? -0.973 -6.793 -9.844 1 97.25 23 ALA B C 1
ATOM 671 O O . ALA B 1 23 ? -0.296 -7.375 -10.695 1 97.25 23 ALA B O 1
ATOM 672 N N . ILE B 1 24 ? -1.161 -7.258 -8.625 1 96.75 24 ILE B N 1
ATOM 673 C CA . ILE B 1 24 ? -0.515 -8.492 -8.203 1 96.75 24 ILE B CA 1
ATOM 674 C C . ILE B 1 24 ? -1.116 -9.68 -8.961 1 96.75 24 ILE B C 1
ATOM 676 O O . ILE B 1 24 ? -0.387 -10.523 -9.477 1 96.75 24 ILE B O 1
ATOM 680 N N . GLU B 1 25 ? -2.41 -9.773 -9.031 1 95.94 25 GLU B N 1
ATOM 681 C CA . GLU B 1 25 ? -3.076 -10.852 -9.758 1 95.94 25 GLU B CA 1
ATOM 682 C C . GLU B 1 25 ? -2.627 -10.898 -11.219 1 95.94 25 GLU B C 1
ATOM 684 O O . GLU B 1 25 ? -2.344 -11.977 -11.75 1 95.94 25 GLU B O 1
ATOM 689 N N . LYS B 1 26 ? -2.535 -9.773 -11.82 1 96.19 26 LYS B N 1
ATOM 690 C CA . LYS B 1 26 ? -2.109 -9.703 -13.211 1 96.19 26 LYS B CA 1
ATOM 691 C C . LYS B 1 26 ? -0.659 -10.156 -13.367 1 96.19 26 LYS B C 1
ATOM 693 O O . LYS B 1 26 ? -0.338 -10.93 -14.273 1 96.19 26 LYS B O 1
ATOM 698 N N . ALA B 1 27 ? 0.183 -9.68 -12.5 1 95.56 27 ALA B N 1
ATOM 699 C CA . ALA B 1 27 ? 1.602 -10.016 -12.57 1 95.56 27 ALA B CA 1
ATOM 700 C C . ALA B 1 27 ? 1.815 -11.523 -12.422 1 95.56 27 ALA B C 1
ATOM 702 O O . ALA B 1 27 ? 2.621 -12.117 -13.141 1 95.56 27 ALA B O 1
ATOM 703 N N . VAL B 1 28 ? 1.053 -12.07 -11.5 1 94.69 28 VAL B N 1
ATOM 704 C CA . VAL B 1 28 ? 1.18 -13.5 -11.234 1 94.69 28 VAL B CA 1
ATOM 705 C C . VAL B 1 28 ? 0.637 -14.289 -12.43 1 94.69 28 VAL B C 1
ATOM 707 O O . VAL B 1 28 ? 1.233 -15.289 -12.844 1 94.69 28 VAL B O 1
ATOM 710 N N . ARG B 1 29 ? -0.44 -13.859 -12.914 1 93.19 29 ARG B N 1
ATOM 711 C CA . ARG B 1 29 ? -1.017 -14.508 -14.094 1 93.19 29 ARG B CA 1
ATOM 712 C C . ARG B 1 29 ? -0.055 -14.453 -15.273 1 93.19 29 ARG B C 1
ATOM 714 O O . ARG B 1 29 ? 0.162 -15.453 -15.953 1 93.19 29 ARG B O 1
ATOM 721 N N . GLU B 1 30 ? 0.561 -13.336 -15.492 1 94.38 30 GLU B N 1
ATOM 722 C CA . GLU B 1 30 ? 1.454 -13.133 -16.625 1 94.38 30 GLU B CA 1
ATOM 723 C C . GLU B 1 30 ? 2.752 -13.914 -16.453 1 94.38 30 GLU B C 1
ATOM 725 O O . GLU B 1 30 ? 3.344 -14.367 -17.438 1 94.38 30 GLU B O 1
ATOM 730 N N . ALA B 1 31 ? 3.123 -14.016 -15.211 1 93.25 31 ALA B N 1
ATOM 731 C CA . ALA B 1 31 ? 4.355 -14.742 -14.914 1 93.25 31 ALA B CA 1
ATOM 732 C C . ALA B 1 31 ? 4.172 -16.25 -15.117 1 93.25 31 ALA B C 1
ATOM 734 O O . ALA B 1 31 ? 5.137 -16.969 -15.391 1 93.25 31 ALA B O 1
ATOM 735 N N . GLY B 1 32 ? 2.859 -16.734 -14.883 1 90 32 GLY B N 1
ATOM 736 C CA . GLY B 1 32 ? 2.582 -18.156 -15.062 1 90 32 GLY B CA 1
ATOM 737 C C . GLY B 1 32 ? 3.461 -19.047 -14.211 1 90 32 GLY B C 1
ATOM 738 O O . GLY B 1 32 ? 3.514 -18.891 -12.992 1 90 32 GLY B O 1
ATOM 739 N N . GLY B 1 33 ? 4.258 -19.891 -14.977 1 85.44 33 GLY B N 1
ATOM 740 C CA . GLY B 1 33 ? 5.09 -20.891 -14.344 1 85.44 33 GLY B CA 1
ATOM 741 C C . GLY B 1 33 ? 6.164 -20.312 -13.445 1 85.44 33 GLY B C 1
ATOM 742 O O . GLY B 1 33 ? 6.609 -20.953 -12.492 1 85.44 33 GLY B O 1
ATOM 743 N N . LYS B 1 34 ? 6.574 -19.078 -13.648 1 87.88 34 LYS B N 1
ATOM 744 C CA . LYS B 1 34 ? 7.609 -18.422 -12.852 1 87.88 34 LYS B CA 1
ATOM 745 C C . LYS B 1 34 ? 7.113 -18.125 -11.438 1 87.88 34 LYS B C 1
ATOM 747 O O . LYS B 1 34 ? 7.906 -18.062 -10.5 1 87.88 34 LYS B O 1
ATOM 752 N N . ALA B 1 35 ? 5.859 -18.047 -11.281 1 91.81 35 ALA B N 1
ATOM 753 C CA . ALA B 1 35 ? 5.281 -17.688 -9.984 1 91.81 35 ALA B CA 1
ATOM 754 C C . ALA B 1 35 ? 4.621 -18.906 -9.336 1 91.81 35 ALA B C 1
ATOM 756 O O . ALA B 1 35 ? 4.367 -18.906 -8.125 1 91.81 35 ALA B O 1
ATOM 757 N N . ALA B 1 36 ? 4.398 -19.844 -10.109 1 89.62 36 ALA B N 1
ATOM 758 C CA . ALA B 1 36 ? 3.609 -20.969 -9.641 1 89.62 36 ALA B CA 1
ATOM 759 C C . ALA B 1 36 ? 4.316 -21.703 -8.5 1 89.62 36 ALA B C 1
ATOM 761 O O . ALA B 1 36 ? 5.453 -22.141 -8.648 1 89.62 36 ALA B O 1
ATOM 762 N N . GLY B 1 37 ? 3.596 -21.703 -7.387 1 89.31 37 GLY B N 1
ATOM 763 C CA . GLY B 1 37 ? 4.07 -22.484 -6.246 1 89.31 37 GLY B CA 1
ATOM 764 C C . GLY B 1 37 ? 5.258 -21.844 -5.551 1 89.31 37 GLY B C 1
ATOM 765 O O . GLY B 1 37 ? 5.828 -22.438 -4.629 1 89.31 37 GLY B O 1
ATOM 766 N N . LYS B 1 38 ? 5.625 -20.734 -5.863 1 92.81 38 LYS B N 1
ATOM 767 C CA . LYS B 1 38 ? 6.797 -20.078 -5.281 1 92.81 38 LYS B CA 1
ATOM 768 C C . LYS B 1 38 ? 6.391 -19.062 -4.219 1 92.81 38 LYS B C 1
ATOM 770 O O . LYS B 1 38 ? 5.254 -18.594 -4.207 1 92.81 38 LYS B O 1
ATOM 775 N N . THR B 1 39 ? 7.273 -18.859 -3.307 1 94.94 39 THR B N 1
ATOM 776 C CA . THR B 1 39 ? 7.129 -17.75 -2.359 1 94.94 39 THR B CA 1
ATOM 777 C C . THR B 1 39 ? 7.703 -16.469 -2.936 1 94.94 39 THR B C 1
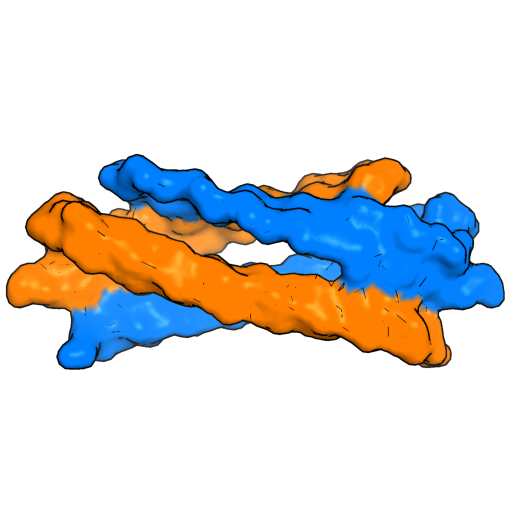ATOM 779 O O . THR B 1 39 ? 8.898 -16.391 -3.232 1 94.94 39 THR B O 1
ATOM 782 N N . LEU B 1 40 ? 6.887 -15.531 -3.098 1 96.12 40 LEU B N 1
ATOM 783 C CA . LEU B 1 40 ? 7.25 -14.25 -3.707 1 96.12 40 LEU B CA 1
ATOM 784 C C . LEU B 1 40 ? 7.473 -13.188 -2.643 1 96.12 40 LEU B C 1
ATOM 786 O O . LEU B 1 40 ? 6.617 -12.977 -1.778 1 96.12 40 LEU B O 1
ATOM 790 N N . SER B 1 41 ? 8.625 -12.531 -2.68 1 97.38 41 SER B N 1
ATOM 791 C CA . SER B 1 41 ? 8.906 -11.422 -1.78 1 97.38 41 SER B CA 1
ATOM 792 C C . SER B 1 41 ? 8.328 -10.117 -2.316 1 97.38 41 SER B C 1
ATOM 794 O O . SER B 1 41 ? 8.727 -9.648 -3.389 1 97.38 41 SER B O 1
ATOM 796 N N . ALA B 1 42 ? 7.445 -9.562 -1.592 1 98.12 42 ALA B N 1
ATOM 797 C CA . ALA B 1 42 ? 6.801 -8.312 -1.978 1 98.12 42 ALA B CA 1
ATOM 798 C C . ALA B 1 42 ? 7.266 -7.156 -1.094 1 98.12 42 ALA B C 1
ATOM 800 O O . ALA B 1 42 ? 7.543 -7.348 0.093 1 98.12 42 ALA B O 1
ATOM 801 N N . LYS B 1 43 ? 7.387 -6.012 -1.689 1 98.44 43 LYS B N 1
ATOM 802 C CA . LYS B 1 43 ? 7.801 -4.805 -0.983 1 98.44 43 LYS B CA 1
ATOM 803 C C . LYS B 1 43 ? 6.953 -3.605 -1.395 1 98.44 43 LYS B C 1
ATOM 805 O O . LYS B 1 43 ? 6.668 -3.418 -2.58 1 98.44 43 LYS B O 1
ATOM 810 N N . VAL B 1 44 ? 6.535 -2.818 -0.417 1 98.62 44 VAL B N 1
ATOM 811 C CA . VAL B 1 44 ? 5.809 -1.567 -0.612 1 98.62 44 VAL B CA 1
ATOM 812 C C . VAL B 1 44 ? 6.578 -0.419 0.04 1 98.62 44 VAL B C 1
ATOM 814 O O . VAL B 1 44 ? 7.047 -0.542 1.175 1 98.62 44 VAL B O 1
ATOM 817 N N . VAL B 1 45 ? 6.711 0.649 -0.657 1 98.75 45 VAL B N 1
ATOM 818 C CA . VAL B 1 45 ? 7.305 1.872 -0.128 1 98.75 45 VAL B CA 1
ATOM 819 C C . VAL B 1 45 ? 6.297 3.018 -0.218 1 98.75 45 VAL B C 1
ATOM 821 O O . VAL B 1 45 ? 5.867 3.389 -1.312 1 98.75 45 VAL B O 1
ATOM 824 N N . LEU B 1 46 ? 5.879 3.564 0.903 1 98.75 46 LEU B N 1
ATOM 825 C CA . LEU B 1 46 ? 4.977 4.707 0.995 1 98.75 46 LEU B CA 1
ATOM 826 C C . LEU B 1 46 ? 5.738 5.973 1.381 1 98.75 46 LEU B C 1
ATOM 828 O O . LEU B 1 46 ? 6.48 5.977 2.365 1 98.75 46 LEU B O 1
ATOM 832 N N . THR B 1 47 ? 5.602 6.988 0.612 1 98.38 47 THR B N 1
ATOM 833 C CA . THR B 1 47 ? 6.16 8.305 0.909 1 98.38 47 THR B CA 1
ATOM 834 C C . THR B 1 47 ? 5.09 9.383 0.802 1 98.38 47 THR B C 1
ATOM 836 O O . THR B 1 47 ? 4.086 9.203 0.11 1 98.38 47 THR B O 1
ATOM 839 N N . ILE B 1 48 ? 5.254 10.398 1.553 1 97 48 ILE B N 1
ATOM 840 C CA . ILE B 1 48 ? 4.438 11.602 1.448 1 97 48 ILE B CA 1
ATOM 841 C C . ILE B 1 48 ? 5.344 12.82 1.298 1 97 48 ILE B C 1
ATOM 843 O O . ILE B 1 48 ? 6.227 13.055 2.127 1 97 48 ILE B O 1
ATOM 847 N N . ASP B 1 49 ? 5.105 13.508 0.221 1 93.56 49 ASP B N 1
ATOM 848 C CA . ASP B 1 49 ? 5.906 14.703 -0.052 1 93.56 49 ASP B CA 1
ATOM 849 C C . ASP B 1 49 ? 5.828 15.695 1.107 1 93.56 49 ASP B C 1
ATOM 851 O O . ASP B 1 49 ? 4.742 15.969 1.623 1 93.56 49 ASP B O 1
ATOM 855 N N . GLY B 1 50 ? 6.949 16.172 1.503 1 88.56 50 GLY B N 1
ATOM 856 C CA . GLY B 1 50 ? 6.977 17.219 2.514 1 88.56 50 GLY B CA 1
ATOM 857 C C . GLY B 1 50 ? 7.039 16.672 3.93 1 88.56 50 GLY B C 1
ATOM 858 O O . GLY B 1 50 ? 7.27 17.422 4.879 1 88.56 50 GLY B O 1
ATOM 859 N N . LEU B 1 51 ? 6.742 15.391 3.934 1 91.62 51 LEU B N 1
ATOM 860 C CA . LEU B 1 51 ? 6.863 14.758 5.246 1 91.62 51 LEU B CA 1
ATOM 861 C C . LEU B 1 51 ? 8.125 13.906 5.32 1 91.62 51 LEU B C 1
ATOM 863 O O . LEU B 1 51 ? 8.555 13.336 4.316 1 91.62 51 LEU B O 1
ATOM 867 N N . ASP B 1 52 ? 8.891 14.055 6.367 1 86.5 52 ASP B N 1
ATOM 868 C CA . ASP B 1 52 ? 10.039 13.188 6.586 1 86.5 52 ASP B CA 1
ATOM 869 C C . ASP B 1 52 ? 9.594 11.766 6.922 1 86.5 52 ASP B C 1
ATOM 871 O O . ASP B 1 52 ? 9.797 11.289 8.039 1 86.5 52 ASP B O 1
ATOM 875 N N . MET B 1 53 ? 8.93 11.133 5.828 1 92.88 53 MET B N 1
ATOM 876 C CA . MET B 1 53 ? 8.398 9.805 6.109 1 92.88 53 MET B CA 1
ATOM 877 C C . MET B 1 53 ? 8.68 8.852 4.945 1 92.88 53 MET B C 1
ATOM 879 O O . MET B 1 53 ? 8.453 9.203 3.785 1 92.88 53 MET B O 1
ATOM 883 N N . GLU B 1 54 ? 9.258 7.836 5.219 1 97.31 54 GLU B N 1
ATOM 884 C CA . GLU B 1 54 ? 9.328 6.645 4.375 1 97.31 54 GLU B CA 1
ATOM 885 C C . GLU B 1 54 ? 8.914 5.398 5.145 1 97.31 54 GLU B C 1
ATOM 887 O O . GLU B 1 54 ? 9.547 5.031 6.137 1 97.31 54 GLU B O 1
ATOM 892 N N . HIS B 1 55 ? 7.809 4.828 4.691 1 98.44 55 HIS B N 1
ATOM 893 C CA . HIS B 1 55 ? 7.289 3.625 5.336 1 98.44 55 HIS B CA 1
ATOM 894 C C . HIS B 1 55 ? 7.41 2.412 4.422 1 98.44 55 HIS B C 1
ATOM 896 O O . HIS B 1 55 ? 6.926 2.434 3.289 1 98.44 55 HIS B O 1
ATOM 902 N N . VAL B 1 56 ? 8.133 1.406 4.906 1 98.75 56 VAL B N 1
ATOM 903 C CA . VAL B 1 56 ? 8.383 0.21 4.109 1 98.75 56 VAL B CA 1
ATOM 904 C C . VAL B 1 56 ? 7.66 -0.985 4.727 1 98.75 56 VAL B C 1
ATOM 906 O O . VAL B 1 56 ? 7.762 -1.225 5.934 1 98.75 56 VAL B O 1
ATOM 909 N N . VAL B 1 57 ? 6.875 -1.69 3.928 1 98.38 57 VAL B N 1
ATOM 910 C CA . VAL B 1 57 ? 6.242 -2.945 4.312 1 98.38 57 VAL B CA 1
ATOM 911 C C . VAL B 1 57 ? 6.762 -4.082 3.434 1 98.38 57 VAL B C 1
ATOM 913 O O . VAL B 1 57 ? 6.707 -3.994 2.205 1 98.38 57 VAL B O 1
ATOM 916 N N . THR B 1 58 ? 7.312 -5.074 4.059 1 98.19 58 THR B N 1
ATOM 917 C CA . THR B 1 58 ? 7.73 -6.266 3.332 1 98.19 58 THR B CA 1
ATOM 918 C C . THR B 1 58 ? 6.875 -7.469 3.725 1 98.19 58 THR B C 1
ATOM 920 O O . THR B 1 58 ? 6.363 -7.535 4.844 1 98.19 58 THR B O 1
ATOM 923 N N . GLY B 1 59 ? 6.621 -8.297 2.762 1 97.62 59 GLY B N 1
ATOM 924 C CA . GLY B 1 59 ? 5.855 -9.508 3.014 1 97.62 59 GLY B CA 1
ATOM 925 C C . GLY B 1 59 ? 6.078 -10.586 1.967 1 97.62 59 GLY B C 1
ATOM 926 O O . GLY B 1 59 ? 6.879 -10.406 1.046 1 97.62 59 GLY B O 1
ATOM 927 N N . LYS B 1 60 ? 5.453 -11.695 2.303 1 97 60 LYS B N 1
ATOM 928 C CA . LYS B 1 60 ? 5.547 -12.852 1.41 1 97 60 LYS B CA 1
ATOM 929 C C . LYS B 1 60 ? 4.176 -13.227 0.851 1 97 60 LYS B C 1
ATOM 931 O O . LYS B 1 60 ? 3.178 -13.195 1.573 1 97 60 LYS B O 1
ATOM 936 N N . ILE B 1 61 ? 4.18 -13.492 -0.462 1 96.62 61 ILE B N 1
ATOM 937 C CA . ILE B 1 61 ? 2.99 -13.984 -1.147 1 96.62 61 ILE B CA 1
ATOM 938 C C . ILE B 1 61 ? 3.281 -15.344 -1.781 1 96.62 61 ILE B C 1
ATOM 940 O O . ILE B 1 61 ? 4.309 -15.523 -2.441 1 96.62 61 ILE B O 1
ATOM 944 N N . THR B 1 62 ? 2.436 -16.281 -1.549 1 94.62 62 THR B N 1
ATOM 945 C CA . THR B 1 62 ? 2.578 -17.594 -2.176 1 94.62 62 THR B CA 1
ATOM 946 C C . THR B 1 62 ? 1.938 -17.594 -3.561 1 94.62 62 THR B C 1
ATOM 948 O O . THR B 1 62 ? 0.763 -17.25 -3.709 1 94.62 62 THR B O 1
ATOM 951 N N . GLY B 1 63 ? 2.746 -17.969 -4.559 1 93.88 63 GLY B N 1
ATOM 952 C CA . GLY B 1 63 ? 2.197 -18.078 -5.902 1 93.88 63 GLY B CA 1
ATOM 953 C C . GLY B 1 63 ? 1.171 -19.188 -6.039 1 93.88 63 GLY B C 1
ATOM 954 O O . GLY B 1 63 ? 1.112 -20.094 -5.207 1 93.88 63 GLY B O 1
ATOM 955 N N . PRO B 1 64 ? 0.302 -19.062 -7.043 1 90.75 64 PRO B N 1
ATOM 956 C CA . PRO B 1 64 ? -0.721 -20.078 -7.25 1 90.75 64 PRO B CA 1
ATOM 957 C C . PRO B 1 64 ? -0.125 -21.453 -7.566 1 90.75 64 PRO B C 1
ATOM 959 O O . PRO B 1 64 ? 1.024 -21.547 -8.008 1 90.75 64 PRO B O 1
ATOM 962 N N . ASP B 1 65 ? -0.907 -22.453 -7.227 1 82.25 65 ASP B N 1
ATOM 963 C CA . ASP B 1 65 ? -0.477 -23.812 -7.586 1 82.25 65 ASP B CA 1
ATOM 964 C C . ASP B 1 65 ? -0.316 -23.953 -9.094 1 82.25 65 ASP B C 1
ATOM 966 O O . ASP B 1 65 ? -1.012 -23.281 -9.867 1 82.25 65 ASP B O 1
ATOM 970 N N . ALA B 1 66 ? 0.742 -24.641 -9.492 1 71.62 66 ALA B N 1
ATOM 971 C CA . ALA B 1 66 ? 0.958 -24.969 -10.898 1 71.62 66 ALA B CA 1
ATOM 972 C C . ALA B 1 66 ? -0.213 -25.766 -11.461 1 71.62 66 ALA B C 1
ATOM 974 O O . ALA B 1 66 ? -0.896 -26.484 -10.727 1 71.62 66 ALA B O 1
#

Organism: NCBI:txid2984134

Nearest PDB structures (foldseek):
  6muu-assembly1_C  TM=4.936E-01  e=3.308E+00  Thermococcus onnurineus
  8pr3-assembly1_f  TM=2.898E-01  e=1.411E+00  Homo sapiens
  8ptk-assembly1_f  TM=2.924E-01  e=3.532E+00  Homo sapiens
  6muu-assembly1_C  TM=4.933E-01  e=3.308E+00  Thermococcus onnurineus
  8pr3-assembly1_f  TM=2.897E-01  e=1.411E+00  Homo sapiens

Sequence (132 aa):
MDDDFNMSMRKFLKQVGVTSQQAIEKAVREAGGKAAGKTLSAKVVLTIDGLDMEHVVTGKITGPDAMDDDFNMSMRKFLKQVGVTSQQAIEKAVREAGGKAAGKTLSAKVVLTIDGLDMEHVVTGKITGPDA

InterPro domains:
  IPR045471 Protein of unknown function DUF6494 [PF20104] (1-63)

Secondary structure (DSSP, 8-state):
--HHHHHHHHHHHHHHHHHHHHHHHHHHHHHGGGTTTPEEEEEEEEEETTSS-EEEEEEEEEPPP-/--HHHHHHHHHHHHHHHHHHHHHHHHHHHHHGGGTTTPEEEEEEEEEETTSS-EEEEEEEEEPPP-

pLDDT: mean 93.84, std 7.18, range [52.62, 98.75]

Foldseek 3Di:
DPVVVVVVVVVVVVVVVVVVVVVVVVVLVVCVPVQAQDKDKDKDWDDDPPDPDIDIDIDIDHRHHD/DPVVVVVVVVVVVVVVVVVVVVVVVVVLVVCVPVQAQDKDKDKDWDDDPPDPDIDIDIDIDHRHHD